Protein AF-A0A934ECU2-F1 (afdb_monomer_lite)

Foldseek 3Di:
DDWPDWDWADDPVFPWIKIKTKDAAPQPWQVSVCVVDPQQVCWDWDWDAAQNATWIWTQGNVNQKIWIWTDDPRIIIIIIIRPPVPVVRVVVSVVCRHPHHDDDDPPPPPDDDDDDDDDDPDDPDDDDD

Radius of gyration: 20.03 Å; chains: 1; bounding box: 63×43×36 Å

Structure (mmCIF, N/CA/C/O backbone):
data_AF-A0A934ECU2-F1
#
_entry.id   AF-A0A934ECU2-F1
#
loop_
_atom_site.group_PDB
_atom_site.id
_atom_site.type_symbol
_atom_site.label_atom_id
_atom_site.label_alt_id
_atom_site.label_comp_id
_atom_site.label_asym_id
_atom_site.label_entity_id
_atom_site.label_seq_id
_atom_site.pdbx_PDB_ins_code
_atom_site.Cartn_x
_atom_site.Cartn_y
_atom_site.Cartn_z
_atom_site.occupancy
_atom_site.B_iso_or_equiv
_atom_site.auth_seq_id
_atom_site.auth_comp_id
_atom_site.auth_asym_id
_atom_site.auth_atom_id
_atom_site.pdbx_PDB_model_num
ATOM 1 N N . GLN A 1 1 ? -5.647 -15.344 10.811 1.00 49.88 1 GLN A N 1
ATOM 2 C CA . GLN A 1 1 ? -5.753 -14.143 9.963 1.00 49.88 1 GLN A CA 1
ATOM 3 C C . GLN A 1 1 ? -6.197 -14.681 8.630 1.00 49.88 1 GLN A C 1
ATOM 5 O O . GLN A 1 1 ? -5.400 -15.345 7.975 1.00 49.88 1 GLN A O 1
ATOM 10 N N . ASP A 1 2 ? -7.478 -14.525 8.334 1.00 52.06 2 ASP A N 1
ATOM 11 C CA . ASP A 1 2 ? -8.077 -15.078 7.132 1.00 52.06 2 ASP A CA 1
ATOM 12 C C . ASP A 1 2 ? -8.039 -13.991 6.055 1.00 52.06 2 ASP A C 1
ATOM 14 O O . ASP A 1 2 ? -8.482 -12.861 6.257 1.00 52.06 2 ASP A O 1
ATOM 18 N N . ASN A 1 3 ? -7.378 -14.294 4.939 1.00 57.12 3 ASN A N 1
ATOM 19 C CA . ASN A 1 3 ? -7.333 -13.399 3.788 1.00 57.12 3 ASN A CA 1
ATOM 20 C C . ASN A 1 3 ? -8.603 -13.652 2.974 1.00 57.12 3 ASN A C 1
ATOM 22 O O . ASN A 1 3 ? -8.749 -14.733 2.405 1.00 57.12 3 ASN A O 1
ATOM 26 N N . TYR A 1 4 ? -9.513 -12.679 2.921 1.00 68.69 4 TYR A N 1
ATOM 27 C CA . TYR A 1 4 ? -10.804 -12.844 2.241 1.00 68.69 4 TYR A CA 1
ATOM 28 C C . TYR A 1 4 ? -10.689 -12.731 0.721 1.00 68.69 4 TYR A C 1
ATOM 30 O O . TYR A 1 4 ? -11.477 -13.335 -0.000 1.00 68.69 4 TYR A O 1
ATOM 38 N N . ALA A 1 5 ? -9.711 -11.971 0.220 1.00 79.38 5 ALA A N 1
ATOM 39 C CA . ALA A 1 5 ? -9.505 -11.804 -1.213 1.00 79.38 5 ALA A CA 1
ATOM 40 C C . ALA A 1 5 ? -8.029 -11.590 -1.564 1.00 79.38 5 ALA A C 1
ATOM 42 O O . ALA A 1 5 ? -7.331 -10.815 -0.906 1.00 79.38 5 ALA A O 1
ATOM 43 N N . HIS A 1 6 ? -7.599 -12.262 -2.636 1.00 89.75 6 HIS A N 1
ATOM 44 C CA . HIS A 1 6 ? -6.311 -12.101 -3.304 1.00 89.75 6 HIS A CA 1
ATOM 45 C C . HIS A 1 6 ? -6.563 -11.988 -4.806 1.00 89.75 6 HIS A C 1
ATOM 47 O O . HIS A 1 6 ? -7.009 -12.952 -5.429 1.00 89.75 6 HIS A O 1
ATOM 53 N N . VAL A 1 7 ? -6.264 -10.831 -5.391 1.00 92.38 7 VAL A N 1
ATOM 54 C CA . VAL A 1 7 ? -6.266 -10.664 -6.848 1.00 92.38 7 VAL A CA 1
ATOM 55 C C . VAL A 1 7 ? -4.884 -10.214 -7.286 1.00 92.38 7 VAL A C 1
ATOM 57 O O . VAL A 1 7 ? -4.437 -9.138 -6.899 1.00 92.38 7 VAL A O 1
ATOM 60 N N . GLU A 1 8 ? -4.216 -11.026 -8.098 1.00 95.31 8 GLU A N 1
ATOM 61 C CA . GLU A 1 8 ? -2.905 -10.708 -8.659 1.00 95.31 8 GLU A CA 1
ATOM 62 C C . GLU A 1 8 ? -3.014 -10.435 -10.162 1.00 95.31 8 GLU A C 1
ATOM 64 O O . GLU A 1 8 ? -3.569 -11.229 -10.923 1.00 95.31 8 GLU A O 1
ATOM 69 N N . LEU A 1 9 ? -2.462 -9.302 -10.592 1.00 94.75 9 LEU A N 1
ATOM 70 C CA . LEU A 1 9 ? -2.341 -8.912 -11.987 1.00 94.75 9 LEU A CA 1
ATOM 71 C C . LEU A 1 9 ? -0.873 -8.992 -12.389 1.00 94.75 9 LEU A C 1
ATOM 73 O O . LEU A 1 9 ? -0.019 -8.315 -11.817 1.00 94.75 9 LEU A O 1
ATOM 77 N N . THR A 1 10 ? -0.599 -9.780 -13.422 1.00 96.00 10 THR A N 1
ATOM 78 C CA . THR A 1 10 ? 0.732 -9.945 -14.012 1.00 96.00 10 THR A CA 1
ATOM 79 C C . THR A 1 10 ? 0.695 -9.605 -15.498 1.00 96.00 10 THR A C 1
ATOM 81 O O . THR A 1 10 ? -0.370 -9.553 -16.118 1.00 96.00 10 THR A O 1
ATOM 84 N N . SER A 1 11 ? 1.863 -9.354 -16.085 1.00 95.38 11 SER A N 1
ATOM 85 C CA . SER A 1 11 ? 2.016 -9.148 -17.523 1.00 95.38 11 SER A CA 1
ATOM 86 C C . SER A 1 11 ? 3.207 -9.946 -18.039 1.00 95.38 11 SER A C 1
ATOM 88 O O . SER A 1 11 ? 4.224 -10.068 -17.360 1.00 95.38 11 SER A O 1
ATOM 90 N N . LYS A 1 12 ? 3.083 -10.489 -19.255 1.00 95.31 12 LYS A N 1
ATOM 91 C CA . LYS A 1 12 ? 4.197 -11.164 -19.937 1.00 95.31 12 LYS A CA 1
ATOM 92 C C . LYS A 1 12 ? 5.239 -10.167 -20.444 1.00 95.31 12 LYS A C 1
ATOM 94 O O . LYS A 1 12 ? 6.420 -10.495 -20.462 1.00 95.31 12 LYS A O 1
ATOM 99 N N . ASP A 1 13 ? 4.793 -8.971 -20.824 1.00 96.69 13 ASP A N 1
ATOM 100 C CA . ASP A 1 13 ? 5.631 -7.945 -21.453 1.00 96.69 13 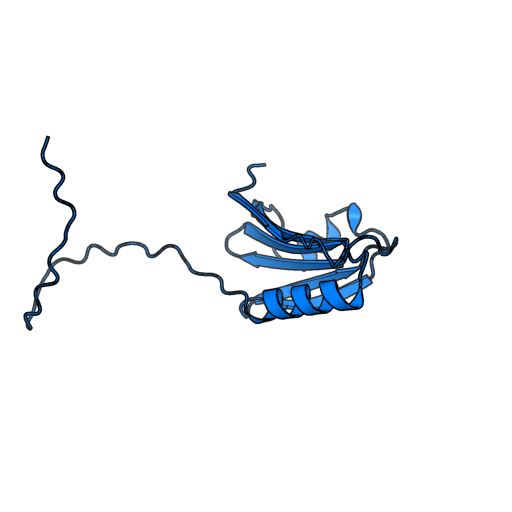ASP A CA 1
ATOM 101 C C . ASP A 1 13 ? 6.200 -6.944 -20.437 1.00 96.69 13 ASP A C 1
ATOM 103 O O . ASP A 1 13 ? 7.214 -6.301 -20.698 1.00 96.69 13 ASP A O 1
ATOM 107 N N . HIS A 1 14 ? 5.571 -6.838 -19.261 1.00 95.19 14 HIS A N 1
ATOM 108 C CA . HIS A 1 14 ? 5.977 -5.923 -18.194 1.00 95.19 14 HIS A CA 1
ATOM 109 C C . HIS A 1 14 ? 6.278 -6.709 -16.908 1.00 95.19 14 HIS A C 1
ATOM 111 O O . HIS A 1 14 ? 5.340 -7.112 -16.218 1.00 95.19 14 HIS A O 1
ATOM 117 N N . PRO A 1 15 ? 7.557 -6.948 -16.558 1.00 94.31 15 PRO A N 1
ATOM 118 C CA . PRO A 1 15 ? 7.912 -7.676 -15.343 1.00 94.31 15 PRO A CA 1
ATOM 119 C C . PRO A 1 15 ? 7.470 -6.910 -14.091 1.00 94.31 15 PRO A C 1
ATOM 121 O O . PRO A 1 15 ? 7.563 -5.681 -14.042 1.00 94.31 15 PRO A O 1
ATOM 124 N N . GLY A 1 16 ? 7.005 -7.641 -13.078 1.00 95.19 16 GLY A N 1
ATOM 125 C CA . GLY A 1 16 ? 6.384 -7.110 -11.860 1.00 95.19 16 GLY A CA 1
ATOM 126 C C . GLY A 1 16 ? 4.930 -7.569 -11.731 1.00 95.19 16 GLY A C 1
ATOM 127 O O . GLY A 1 16 ? 4.480 -8.435 -12.486 1.00 95.19 16 GLY A O 1
ATOM 128 N N . SER A 1 17 ? 4.204 -7.006 -10.767 1.00 96.75 17 SER A N 1
ATOM 129 C CA . SER A 1 17 ? 2.781 -7.302 -10.578 1.00 96.75 17 SER A CA 1
ATOM 130 C C . SER A 1 17 ? 2.065 -6.248 -9.737 1.00 96.75 17 SER A C 1
ATOM 132 O O . SER A 1 17 ? 2.692 -5.431 -9.051 1.00 96.75 17 SER A O 1
ATOM 134 N N . ILE A 1 18 ? 0.733 -6.282 -9.799 1.00 97.38 18 ILE A N 1
ATOM 135 C CA . ILE A 1 18 ? -0.150 -5.635 -8.826 1.00 97.38 18 ILE A CA 1
ATOM 136 C C . ILE A 1 18 ? -0.854 -6.717 -8.028 1.00 97.38 18 ILE A C 1
ATOM 138 O O . ILE A 1 18 ? -1.350 -7.677 -8.608 1.00 97.38 18 ILE A O 1
ATOM 142 N N . ILE A 1 19 ? -0.950 -6.534 -6.718 1.00 96.12 19 ILE A N 1
ATOM 143 C CA . ILE A 1 19 ? -1.695 -7.423 -5.839 1.00 96.12 19 ILE A CA 1
ATOM 144 C C . ILE A 1 19 ? -2.718 -6.609 -5.059 1.00 96.12 19 ILE A C 1
ATOM 146 O O . ILE A 1 19 ? -2.374 -5.610 -4.430 1.00 96.12 19 ILE A O 1
ATOM 150 N N . VAL A 1 20 ? -3.973 -7.041 -5.091 1.00 95.38 20 VAL A N 1
ATOM 151 C CA . VAL A 1 20 ? -5.056 -6.469 -4.296 1.00 95.38 20 VAL A CA 1
ATOM 152 C C . VAL A 1 20 ? -5.408 -7.435 -3.175 1.00 95.38 20 VAL A C 1
ATOM 154 O O . VAL A 1 20 ? -5.698 -8.607 -3.433 1.00 95.38 20 VAL A O 1
ATOM 157 N N . TRP A 1 21 ? -5.403 -6.929 -1.943 1.00 94.88 21 TRP A N 1
ATOM 158 C CA . TRP A 1 21 ? -5.762 -7.686 -0.748 1.00 94.88 21 TRP A CA 1
ATOM 159 C C . TRP A 1 21 ? -6.948 -7.065 -0.027 1.00 94.88 21 TRP A C 1
ATOM 161 O O . TRP A 1 21 ? -7.065 -5.843 0.053 1.00 94.88 21 TRP A O 1
ATOM 171 N N . ALA A 1 22 ? -7.763 -7.928 0.574 1.00 93.44 22 ALA A N 1
ATOM 172 C CA . ALA A 1 22 ? -8.684 -7.578 1.647 1.00 93.44 22 ALA A CA 1
ATOM 173 C C . ALA A 1 22 ? -8.449 -8.536 2.820 1.00 93.44 22 ALA A C 1
ATOM 175 O O . ALA A 1 22 ? -8.525 -9.759 2.653 1.00 93.44 22 ALA A O 1
ATOM 176 N N . LYS A 1 23 ? -8.126 -7.991 3.994 1.00 92.19 23 LYS A N 1
ATOM 177 C CA . LYS A 1 23 ? -7.824 -8.779 5.198 1.00 92.19 23 LYS A CA 1
ATOM 178 C C . LYS A 1 23 ? -8.319 -8.091 6.461 1.00 92.19 23 LYS A C 1
ATOM 180 O O . LYS A 1 23 ? -8.340 -6.863 6.513 1.00 92.19 23 LYS A O 1
ATOM 185 N N . ASP A 1 24 ? -8.623 -8.875 7.490 1.00 93.75 24 ASP A N 1
ATOM 186 C CA . ASP A 1 24 ? -8.923 -8.328 8.815 1.00 93.75 24 ASP A CA 1
ATOM 187 C C . ASP A 1 24 ? -7.777 -7.457 9.332 1.00 93.75 24 ASP A C 1
ATOM 189 O O . ASP A 1 24 ? -6.588 -7.763 9.155 1.00 93.75 24 ASP A O 1
ATOM 193 N N . THR A 1 25 ? -8.133 -6.392 10.040 1.00 93.56 25 THR A N 1
ATOM 194 C CA . THR A 1 25 ? -7.180 -5.545 10.745 1.00 93.56 25 THR A CA 1
ATOM 195 C C . THR A 1 25 ? -7.673 -5.209 12.143 1.00 93.56 25 THR A C 1
ATOM 197 O O . THR A 1 25 ? -8.857 -5.032 12.391 1.00 93.56 25 THR A O 1
ATOM 200 N N . THR A 1 26 ? -6.736 -5.090 13.078 1.00 94.19 26 THR A N 1
ATOM 201 C CA . THR A 1 26 ? -7.006 -4.557 14.421 1.00 94.19 26 THR A CA 1
ATOM 202 C C . THR A 1 26 ? -6.697 -3.063 14.519 1.00 94.19 26 THR A C 1
ATOM 204 O O . THR A 1 26 ? -6.848 -2.458 15.581 1.00 94.19 26 THR A O 1
ATOM 207 N N . ALA A 1 27 ? -6.206 -2.459 13.434 1.00 95.38 27 ALA A N 1
ATOM 208 C CA . ALA A 1 27 ? -5.928 -1.036 13.385 1.00 95.38 27 ALA A CA 1
ATOM 209 C C . ALA A 1 27 ? -7.233 -0.246 13.269 1.00 95.38 27 ALA A C 1
ATOM 211 O O . ALA A 1 27 ? -8.009 -0.456 12.345 1.00 95.38 27 ALA A O 1
ATOM 212 N N . THR A 1 28 ? -7.421 0.722 14.163 1.00 94.50 28 THR A N 1
ATOM 213 C CA . THR A 1 28 ? -8.619 1.574 14.194 1.00 94.50 28 THR A CA 1
ATOM 214 C C . THR A 1 28 ? -8.733 2.499 12.984 1.00 94.50 28 THR A C 1
ATOM 216 O O . THR A 1 28 ? -9.824 2.921 12.622 1.00 94.50 28 THR A O 1
ATOM 219 N N . ASP A 1 29 ? -7.599 2.868 12.389 1.00 96.56 29 ASP A N 1
ATOM 220 C CA . ASP A 1 29 ? -7.522 3.714 11.205 1.00 96.56 29 ASP A CA 1
ATOM 221 C C . ASP A 1 29 ? -6.191 3.507 10.462 1.00 96.56 29 ASP A C 1
ATOM 223 O O . ASP A 1 29 ? -5.281 2.803 10.916 1.00 96.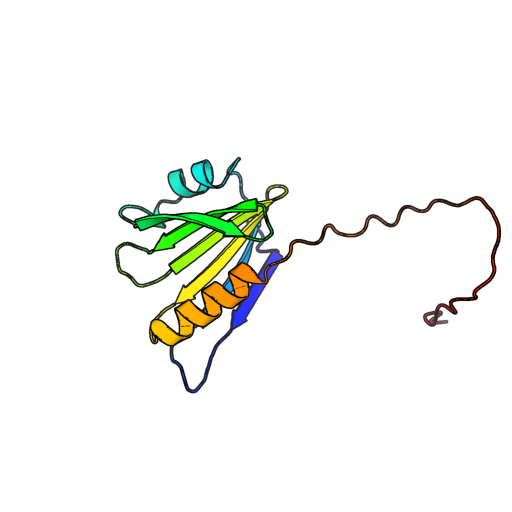56 29 ASP A O 1
ATOM 227 N N . VAL A 1 30 ? -6.056 4.154 9.303 1.00 97.44 30 VAL A N 1
ATOM 228 C CA . VAL A 1 30 ? -4.862 4.037 8.455 1.00 97.44 30 VAL A CA 1
ATOM 229 C C . VAL A 1 30 ? -3.586 4.603 9.094 1.00 97.44 30 VAL A C 1
ATOM 231 O O . VAL A 1 30 ? -2.490 4.196 8.722 1.00 97.44 30 VAL A O 1
ATOM 234 N N . ASN A 1 31 ? -3.678 5.531 10.053 1.00 97.12 31 ASN A N 1
ATOM 235 C CA . ASN A 1 31 ? -2.508 6.017 10.789 1.00 97.12 31 ASN A CA 1
ATOM 236 C C . ASN A 1 31 ? -2.062 5.001 11.843 1.00 97.12 31 ASN A C 1
ATOM 238 O O . ASN A 1 31 ? -0.859 4.814 12.024 1.00 97.12 31 ASN A O 1
ATOM 242 N N . ALA A 1 32 ? -3.008 4.359 12.533 1.00 96.50 32 ALA A N 1
ATOM 243 C CA . ALA A 1 32 ? -2.726 3.270 13.459 1.00 96.50 32 ALA A CA 1
ATOM 244 C C . ALA A 1 32 ? -2.073 2.099 12.718 1.00 96.50 32 ALA A C 1
ATOM 246 O O . ALA A 1 32 ? -1.020 1.633 13.145 1.00 96.50 32 ALA A O 1
ATOM 247 N N . TRP A 1 33 ? -2.623 1.710 11.563 1.00 96.06 33 TRP A N 1
ATOM 248 C CA . TRP A 1 33 ? -2.062 0.660 10.709 1.00 96.06 33 TRP A CA 1
ATOM 249 C C . TRP A 1 33 ? -0.611 0.946 10.315 1.00 96.06 33 TRP A C 1
ATOM 251 O O . TRP A 1 33 ? 0.264 0.106 10.516 1.00 96.06 33 TRP A O 1
ATOM 261 N N . VAL A 1 34 ? -0.329 2.153 9.814 1.00 96.50 34 VAL A N 1
ATOM 262 C CA . VAL A 1 34 ? 1.034 2.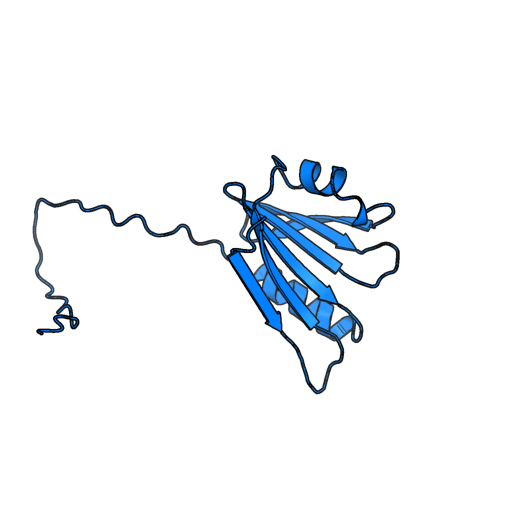498 9.392 1.00 96.50 34 VAL A CA 1
ATOM 263 C C . VAL A 1 34 ? 2.028 2.483 10.559 1.00 96.50 34 VAL A C 1
ATOM 265 O O . VAL A 1 34 ? 3.195 2.160 10.363 1.00 96.50 34 VAL A O 1
ATOM 268 N N . LYS A 1 35 ? 1.591 2.824 11.777 1.00 93.94 35 LYS A N 1
ATOM 269 C CA . LYS A 1 35 ? 2.458 2.842 12.966 1.00 93.94 35 LYS A CA 1
ATOM 270 C C . LYS A 1 35 ? 2.751 1.453 13.530 1.00 93.94 35 LYS A C 1
ATOM 272 O O . LYS A 1 35 ? 3.779 1.285 14.181 1.00 93.94 35 LYS A O 1
ATOM 277 N N . THR A 1 36 ? 1.844 0.494 13.358 1.00 90.12 36 THR A N 1
ATOM 278 C CA . THR A 1 36 ? 1.984 -0.851 13.933 1.00 90.12 36 THR A CA 1
ATOM 279 C C . THR A 1 36 ? 2.719 -1.819 13.011 1.00 90.12 36 THR A C 1
ATOM 281 O O . THR A 1 36 ? 3.297 -2.793 13.496 1.00 90.12 36 THR A O 1
ATOM 284 N N . GLU A 1 37 ? 2.744 -1.548 11.706 1.00 91.75 37 GLU A N 1
ATOM 285 C CA . GLU A 1 37 ? 3.399 -2.404 10.722 1.00 91.75 37 GLU A CA 1
ATOM 286 C C . GLU A 1 37 ? 4.917 -2.167 10.671 1.00 91.75 37 GLU A C 1
ATOM 288 O O . GLU A 1 37 ? 5.408 -1.109 10.271 1.00 91.75 37 GLU A O 1
ATOM 293 N N . LYS A 1 38 ? 5.688 -3.191 11.049 1.00 91.19 38 LYS A N 1
ATOM 294 C CA . LYS A 1 38 ? 7.157 -3.118 11.110 1.00 91.19 38 LYS A CA 1
ATOM 295 C C . LYS A 1 38 ? 7.786 -2.996 9.727 1.00 91.19 38 LYS A C 1
ATOM 297 O O . LYS A 1 38 ? 8.859 -2.409 9.609 1.00 91.19 38 LYS A O 1
ATOM 302 N N . LEU A 1 39 ? 7.121 -3.522 8.695 1.00 91.75 39 LEU A N 1
ATOM 303 C CA . LEU A 1 39 ? 7.588 -3.438 7.310 1.00 91.75 39 LEU A CA 1
ATOM 304 C C . LEU A 1 39 ? 7.755 -1.985 6.834 1.00 91.75 39 LEU A C 1
ATOM 306 O O . LEU A 1 39 ? 8.541 -1.722 5.929 1.00 91.75 39 LEU A O 1
ATOM 310 N N . PHE A 1 40 ? 7.048 -1.030 7.443 1.00 94.38 40 PHE A N 1
ATOM 311 C CA . PHE A 1 40 ? 7.086 0.377 7.036 1.00 94.38 40 PHE A CA 1
ATOM 312 C C . PHE A 1 40 ? 8.185 1.189 7.729 1.00 94.38 40 PHE A C 1
ATOM 314 O O . PHE A 1 40 ? 8.259 2.406 7.555 1.00 94.38 40 PHE A O 1
ATOM 321 N N . ALA A 1 41 ? 9.062 0.549 8.507 1.00 93.50 41 ALA A N 1
ATOM 322 C CA . ALA A 1 41 ? 10.202 1.224 9.112 1.00 93.50 41 ALA A CA 1
ATOM 323 C C . ALA A 1 41 ? 11.094 1.865 8.030 1.0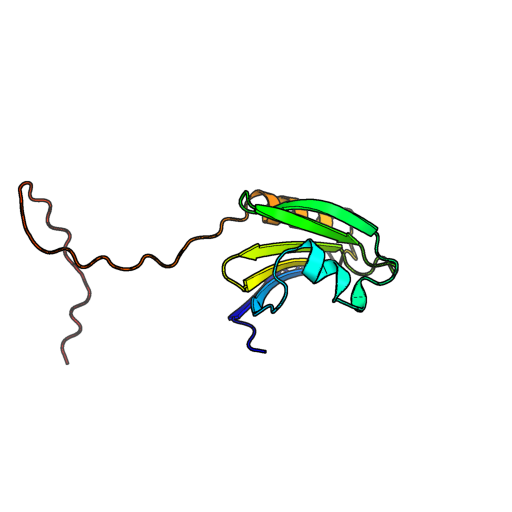0 93.50 41 ALA A C 1
ATOM 325 O O . ALA A 1 41 ? 11.615 1.187 7.148 1.00 93.50 41 ALA A O 1
ATOM 326 N N . GLY A 1 42 ? 11.256 3.191 8.091 1.00 93.94 42 GLY A N 1
ATOM 327 C CA . GLY A 1 42 ? 12.026 3.956 7.102 1.00 93.94 42 GLY A CA 1
ATOM 328 C C . GLY A 1 42 ? 11.327 4.155 5.750 1.00 93.94 42 GLY A C 1
ATOM 329 O O . GLY A 1 42 ? 11.925 4.733 4.846 1.00 93.94 42 GLY A O 1
ATOM 330 N N . ALA A 1 43 ? 10.081 3.702 5.599 1.00 96.81 43 ALA A N 1
ATOM 331 C CA . ALA A 1 43 ? 9.302 3.906 4.386 1.00 96.81 43 ALA A CA 1
ATOM 332 C C . ALA A 1 43 ? 8.897 5.379 4.215 1.00 96.81 43 ALA A C 1
ATOM 334 O O . ALA A 1 43 ? 8.687 6.112 5.185 1.00 96.81 43 ALA A O 1
ATOM 335 N N . THR A 1 44 ? 8.714 5.799 2.963 1.00 97.44 44 THR A N 1
ATOM 336 C CA . THR A 1 44 ? 8.078 7.087 2.665 1.00 97.44 44 THR A CA 1
ATOM 337 C C . THR A 1 44 ? 6.569 6.913 2.730 1.00 97.44 44 THR A C 1
ATOM 339 O O . THR A 1 44 ? 6.014 6.076 2.021 1.00 97.44 44 THR A O 1
ATOM 342 N N . VAL A 1 45 ? 5.900 7.712 3.562 1.00 97.69 45 VAL A N 1
ATOM 343 C CA . VAL A 1 45 ? 4.447 7.645 3.754 1.00 97.69 45 VAL A CA 1
ATOM 344 C C . VAL A 1 45 ? 3.811 8.978 3.380 1.00 97.69 45 VAL A C 1
ATOM 346 O O . VAL A 1 45 ? 4.167 10.019 3.928 1.00 97.69 45 VAL A O 1
ATOM 349 N N . ALA A 1 46 ? 2.820 8.934 2.494 1.00 97.56 46 ALA A N 1
ATOM 350 C CA . ALA A 1 46 ? 2.021 10.082 2.086 1.00 97.56 46 ALA A CA 1
ATOM 351 C C . ALA A 1 46 ? 0.527 9.839 2.339 1.00 97.56 46 ALA A C 1
ATOM 353 O O . ALA A 1 46 ? 0.048 8.701 2.373 1.00 97.56 46 ALA A O 1
ATOM 354 N N . ALA A 1 47 ? -0.223 10.926 2.524 1.00 97.75 47 ALA A N 1
ATOM 355 C CA . ALA A 1 47 ? -1.680 10.866 2.535 1.00 97.75 47 ALA A CA 1
ATOM 356 C C . ALA A 1 47 ? -2.206 10.527 1.132 1.00 97.75 47 ALA A C 1
ATOM 358 O O . ALA A 1 47 ? -1.662 10.990 0.131 1.00 97.75 47 ALA A O 1
ATOM 359 N N . ALA A 1 48 ? -3.267 9.731 1.077 1.00 97.19 48 ALA A N 1
ATOM 360 C CA . ALA A 1 48 ? -3.963 9.365 -0.147 1.00 97.19 48 ALA A CA 1
ATOM 361 C C . ALA A 1 48 ? -5.474 9.273 0.117 1.00 97.19 48 ALA A C 1
ATOM 363 O O . ALA A 1 48 ? -5.941 9.436 1.246 1.00 97.19 48 ALA A O 1
ATOM 364 N N . THR A 1 49 ? -6.247 9.009 -0.931 1.00 96.38 49 THR A N 1
ATOM 365 C CA . THR A 1 49 ? -7.677 8.683 -0.849 1.00 96.38 49 THR A CA 1
ATOM 366 C C . THR A 1 49 ? -7.941 7.460 -1.718 1.00 96.38 49 THR A C 1
ATOM 368 O O . THR A 1 49 ? -7.377 7.362 -2.805 1.00 96.38 49 THR A O 1
ATOM 371 N N . MET A 1 50 ? -8.776 6.536 -1.244 1.00 96.12 50 MET A N 1
ATOM 372 C CA . MET A 1 50 ? -9.204 5.353 -1.998 1.00 96.12 50 MET A CA 1
ATOM 373 C C . MET A 1 50 ? -10.677 5.090 -1.689 1.00 96.12 50 MET A C 1
ATOM 375 O O . MET A 1 50 ? -11.059 5.092 -0.521 1.00 96.12 50 MET A O 1
ATOM 379 N N . SER A 1 51 ? -11.521 4.941 -2.716 1.00 94.31 51 SER A N 1
ATOM 380 C CA . SER A 1 51 ? -12.983 4.824 -2.558 1.00 94.31 51 SER A CA 1
ATOM 381 C C . SER A 1 51 ? -13.610 5.932 -1.683 1.00 94.31 51 SER A C 1
ATOM 383 O O . SER A 1 51 ? -14.507 5.679 -0.879 1.00 94.31 51 SER A O 1
ATOM 385 N N . GLY A 1 52 ? -13.097 7.165 -1.776 1.00 93.81 52 GLY A N 1
ATOM 386 C CA . GLY A 1 52 ? -13.562 8.304 -0.968 1.00 93.81 52 GLY A CA 1
ATOM 387 C C . GLY A 1 52 ? -13.176 8.260 0.518 1.00 93.81 52 GLY A C 1
ATOM 388 O O . GLY A 1 52 ? -13.550 9.162 1.265 1.00 93.81 52 GLY A O 1
ATOM 389 N N . LYS A 1 53 ? -12.415 7.252 0.961 1.00 96.12 53 LYS A N 1
ATOM 390 C CA . LYS A 1 53 ? -11.958 7.102 2.348 1.00 96.12 53 LYS A CA 1
ATOM 391 C C . LYS A 1 53 ? -10.496 7.532 2.512 1.00 96.12 53 LYS A C 1
ATOM 393 O O . LYS A 1 53 ? -9.717 7.443 1.555 1.00 96.12 53 LYS A O 1
ATOM 398 N N . PRO A 1 54 ? -10.089 7.973 3.720 1.00 97.88 54 PRO A N 1
ATOM 399 C CA . PRO A 1 54 ? -8.690 8.241 4.022 1.00 97.88 54 PRO A CA 1
ATOM 400 C C . PRO A 1 54 ? -7.819 7.018 3.736 1.00 97.88 54 PRO A C 1
ATOM 402 O O . PRO A 1 54 ? -8.111 5.909 4.179 1.00 97.88 54 PRO A O 1
ATOM 405 N N . ALA A 1 55 ? -6.728 7.229 3.012 1.00 98.38 55 ALA A N 1
ATOM 406 C CA . ALA A 1 55 ? -5.780 6.184 2.666 1.00 98.38 55 ALA A CA 1
ATOM 407 C C . ALA A 1 55 ? -4.341 6.642 2.923 1.00 98.38 55 ALA A C 1
ATOM 409 O O . ALA A 1 55 ? -4.057 7.822 3.172 1.00 98.38 55 ALA A O 1
ATOM 410 N N . LYS A 1 56 ? -3.414 5.690 2.857 1.00 98.31 56 LYS A N 1
ATOM 411 C CA . LYS A 1 56 ? -1.973 5.947 2.898 1.00 98.31 56 LYS A CA 1
ATOM 412 C C . LYS A 1 56 ? -1.318 5.344 1.673 1.00 98.31 56 LYS A C 1
ATOM 414 O O . LYS A 1 56 ? -1.607 4.201 1.335 1.00 98.31 56 LYS A O 1
ATOM 419 N N . LYS A 1 57 ? -0.431 6.117 1.042 1.00 97.75 57 LYS A N 1
ATOM 420 C CA . LYS A 1 57 ? 0.526 5.621 0.051 1.00 97.75 57 LYS A CA 1
ATOM 421 C C . LYS A 1 57 ? 1.860 5.419 0.760 1.00 97.75 57 LYS A C 1
ATOM 423 O O . LYS A 1 57 ? 2.382 6.362 1.352 1.00 97.75 57 LYS A O 1
ATOM 428 N N . ILE A 1 58 ? 2.376 4.200 0.730 1.00 97.69 58 ILE A N 1
ATOM 429 C CA . ILE A 1 58 ? 3.620 3.784 1.370 1.00 97.69 58 ILE A CA 1
ATOM 430 C C . ILE A 1 58 ? 4.575 3.293 0.286 1.00 97.69 58 ILE A C 1
ATOM 432 O O . ILE A 1 58 ? 4.219 2.419 -0.496 1.00 97.69 58 ILE A O 1
ATOM 436 N N . ILE A 1 59 ? 5.788 3.831 0.248 1.00 96.12 59 ILE A N 1
ATOM 437 C CA . ILE A 1 59 ? 6.882 3.332 -0.591 1.00 96.12 59 ILE A CA 1
ATOM 438 C C . ILE A 1 59 ? 7.916 2.738 0.358 1.00 96.12 59 ILE A C 1
ATOM 440 O O . ILE A 1 59 ? 8.455 3.467 1.198 1.00 96.12 59 ILE A O 1
ATOM 444 N N . LEU A 1 60 ? 8.156 1.426 0.264 1.00 95.69 60 LEU A N 1
ATOM 445 C CA . LEU A 1 60 ? 9.114 0.750 1.140 1.00 95.69 60 LEU A CA 1
ATOM 446 C C . LEU A 1 60 ? 10.520 1.332 0.963 1.00 95.69 60 LEU A C 1
ATOM 448 O O . LEU A 1 60 ? 10.883 1.790 -0.119 1.00 95.69 60 LEU A O 1
ATOM 452 N N . ALA A 1 61 ? 11.308 1.317 2.039 1.00 94.75 61 ALA A N 1
ATOM 453 C CA . ALA A 1 61 ? 12.630 1.946 2.074 1.00 94.75 61 ALA A CA 1
ATOM 454 C C . ALA A 1 61 ? 13.604 1.371 1.030 1.00 94.75 61 ALA A C 1
ATOM 456 O O . ALA A 1 61 ? 14.462 2.085 0.520 1.00 94.75 61 ALA A O 1
ATOM 457 N N . ASP A 1 62 ? 13.456 0.087 0.703 1.00 92.50 62 ASP A N 1
ATOM 458 C CA . ASP A 1 62 ? 14.245 -0.612 -0.313 1.00 92.50 62 ASP A CA 1
ATOM 459 C C . ASP A 1 62 ? 13.730 -0.392 -1.749 1.00 92.50 62 ASP A C 1
ATOM 461 O O . ASP A 1 62 ? 14.324 -0.894 -2.701 1.00 92.50 62 ASP A O 1
ATOM 465 N N . GLY A 1 63 ? 12.625 0.344 -1.919 1.00 90.19 63 GLY A N 1
ATOM 466 C CA . GLY A 1 63 ? 11.981 0.596 -3.208 1.00 90.19 63 GLY A CA 1
ATOM 467 C C . GLY A 1 63 ? 11.320 -0.633 -3.839 1.00 90.19 63 GLY A C 1
ATOM 468 O O . GLY A 1 63 ? 10.845 -0.548 -4.970 1.00 90.19 63 GLY A O 1
ATOM 469 N N . SER A 1 64 ? 11.262 -1.767 -3.135 1.00 91.81 64 SER A N 1
ATOM 470 C CA . SER A 1 64 ? 10.770 -3.038 -3.683 1.00 91.81 64 SER A CA 1
ATOM 471 C C . SER A 1 64 ? 9.260 -3.062 -3.904 1.00 91.81 64 SER A C 1
ATOM 473 O O . SER A 1 64 ? 8.762 -3.877 -4.683 1.00 91.81 64 SER A O 1
ATOM 475 N N . LYS A 1 65 ? 8.517 -2.193 -3.209 1.00 94.19 65 LYS A N 1
ATOM 476 C CA . LYS A 1 65 ? 7.057 -2.189 -3.227 1.00 94.19 65 LYS A CA 1
ATOM 477 C C . LYS A 1 65 ? 6.485 -0.802 -2.944 1.00 94.19 65 LYS A C 1
ATOM 479 O O . LYS A 1 65 ? 6.952 -0.095 -2.048 1.00 94.19 65 LYS A O 1
ATOM 484 N N . THR A 1 66 ? 5.421 -0.461 -3.666 1.00 96.19 66 THR A N 1
ATOM 485 C CA . THR A 1 66 ? 4.540 0.670 -3.343 1.00 96.19 66 THR A CA 1
ATOM 486 C C . THR A 1 66 ? 3.172 0.139 -2.945 1.00 96.19 66 THR A C 1
ATOM 488 O O . THR A 1 66 ? 2.614 -0.701 -3.638 1.00 96.19 66 THR A O 1
ATOM 491 N N . ILE A 1 67 ? 2.600 0.628 -1.853 1.00 97.38 67 ILE A N 1
ATOM 492 C CA . ILE A 1 67 ? 1.333 0.154 -1.293 1.00 97.38 67 ILE A CA 1
ATOM 493 C C . ILE A 1 67 ? 0.398 1.347 -1.153 1.00 97.38 67 ILE A C 1
ATOM 495 O O . ILE A 1 67 ? 0.781 2.356 -0.566 1.00 97.38 67 ILE A O 1
ATOM 499 N N . VAL A 1 68 ? -0.835 1.233 -1.638 1.00 98.06 68 VAL A N 1
ATOM 500 C CA . VAL A 1 68 ? -1.923 2.137 -1.251 1.00 98.06 68 VAL A CA 1
ATOM 501 C C . VAL A 1 68 ? -2.932 1.345 -0.442 1.00 98.06 68 VAL A C 1
ATOM 503 O O . VAL A 1 68 ? -3.344 0.276 -0.879 1.00 98.06 68 VAL A O 1
ATOM 506 N N . GLY A 1 69 ? -3.316 1.836 0.735 1.00 97.62 69 GLY A N 1
ATOM 507 C CA . GLY A 1 69 ? -4.275 1.129 1.580 1.00 97.62 69 GLY A CA 1
ATOM 508 C C . GLY A 1 69 ? -5.253 2.030 2.315 1.00 97.62 69 GLY A C 1
ATOM 509 O O . GLY A 1 69 ? -4.911 3.150 2.706 1.00 97.62 69 GLY A O 1
ATOM 510 N N . THR A 1 70 ? -6.467 1.516 2.504 1.00 97.88 70 THR A N 1
ATOM 511 C CA . THR A 1 70 ? -7.546 2.122 3.295 1.00 97.88 70 THR A CA 1
ATOM 512 C C . THR A 1 70 ? -8.173 1.077 4.211 1.00 97.88 70 THR A C 1
ATOM 514 O O . THR A 1 70 ? -8.001 -0.121 3.993 1.00 97.88 70 THR A O 1
ATOM 517 N N . ILE A 1 71 ? -8.884 1.533 5.237 1.00 96.50 71 ILE A N 1
ATOM 518 C CA . ILE A 1 71 ? -9.604 0.662 6.165 1.00 96.50 71 ILE A CA 1
ATOM 519 C C . ILE A 1 71 ? -11.086 1.000 6.098 1.00 96.50 71 ILE A C 1
ATOM 521 O O . ILE A 1 71 ? -11.460 2.175 6.142 1.00 96.50 71 ILE A O 1
ATOM 525 N N . ASP A 1 72 ? -11.911 -0.037 6.008 1.00 93.88 72 ASP A N 1
ATOM 526 C CA . ASP A 1 72 ? -13.357 0.059 6.136 1.00 93.88 72 ASP A CA 1
ATOM 527 C C . ASP A 1 72 ? -13.911 -1.165 6.857 1.00 93.88 72 ASP A C 1
ATOM 529 O O . ASP A 1 72 ? -13.512 -2.281 6.543 1.00 93.88 72 ASP A O 1
ATOM 533 N N . GLN A 1 73 ? -14.818 -0.950 7.814 1.00 91.19 73 GLN A N 1
ATOM 534 C CA . GLN A 1 73 ? -15.476 -2.020 8.582 1.00 91.19 73 GLN A CA 1
ATOM 535 C C . GLN A 1 73 ? -14.499 -3.092 9.114 1.00 91.19 73 GLN A C 1
ATOM 537 O O . GLN A 1 73 ? -14.713 -4.282 8.918 1.00 91.19 73 GLN A O 1
ATOM 542 N N . ASP A 1 74 ? -13.403 -2.663 9.751 1.00 92.62 74 ASP A N 1
ATOM 543 C CA . ASP A 1 74 ? -12.343 -3.532 10.297 1.00 92.62 74 ASP A CA 1
ATOM 544 C C . ASP A 1 74 ? -11.585 -4.388 9.257 1.00 92.62 74 ASP A C 1
ATOM 546 O O . ASP A 1 74 ? -10.765 -5.239 9.610 1.00 92.62 74 ASP A O 1
ATOM 550 N N . ILE A 1 75 ? -11.767 -4.098 7.965 1.00 93.50 75 ILE A N 1
ATOM 551 C CA . ILE A 1 75 ? -11.025 -4.693 6.852 1.00 93.50 75 ILE A CA 1
ATOM 552 C C . ILE A 1 75 ? -10.020 -3.686 6.293 1.00 93.50 75 ILE A C 1
ATOM 554 O O . ILE A 1 75 ? -10.347 -2.545 5.961 1.00 93.50 75 ILE A O 1
ATOM 558 N N . LEU A 1 76 ? -8.771 -4.124 6.157 1.00 95.50 76 LEU A N 1
ATOM 559 C CA . LEU A 1 76 ? -7.717 -3.418 5.443 1.00 95.50 76 LEU A CA 1
ATOM 560 C C . LEU A 1 76 ? -7.710 -3.864 3.980 1.00 95.50 76 LEU A C 1
ATOM 562 O O . LEU A 1 76 ? -7.420 -5.023 3.671 1.00 95.50 76 LEU A O 1
ATOM 566 N N . PHE A 1 77 ? -7.960 -2.907 3.094 1.00 96.19 77 PHE A N 1
ATOM 567 C CA . PHE A 1 77 ? -7.834 -3.071 1.652 1.00 96.19 77 PHE A CA 1
ATOM 568 C C . PHE A 1 77 ? -6.504 -2.484 1.195 1.00 96.19 77 PHE A C 1
ATOM 570 O O . PHE A 1 77 ? -6.211 -1.326 1.509 1.00 96.19 77 PHE A O 1
ATOM 577 N N . THR A 1 78 ? -5.707 -3.247 0.446 1.00 96.88 78 THR A N 1
ATOM 578 C CA . THR A 1 78 ? -4.449 -2.757 -0.135 1.00 96.88 78 THR A CA 1
ATOM 579 C C . THR A 1 78 ? -4.365 -3.022 -1.630 1.00 96.88 78 THR A C 1
ATOM 581 O O . THR A 1 78 ? -4.841 -4.040 -2.121 1.00 96.88 78 THR A O 1
ATOM 584 N N . VAL A 1 79 ? -3.726 -2.097 -2.344 1.00 97.38 79 VAL A N 1
ATOM 585 C CA . VAL A 1 79 ? -3.262 -2.249 -3.724 1.00 97.38 79 VAL A CA 1
ATOM 586 C C . VAL A 1 79 ? -1.743 -2.122 -3.694 1.00 97.38 79 VAL A C 1
ATOM 588 O O . VAL A 1 79 ? -1.197 -1.041 -3.461 1.00 97.38 79 VAL A O 1
ATOM 591 N N . GLU A 1 80 ? -1.052 -3.234 -3.891 1.00 96.56 80 GLU A N 1
ATOM 592 C CA . GLU A 1 80 ? 0.400 -3.357 -3.813 1.00 96.56 80 GLU A CA 1
ATOM 593 C C . GLU A 1 80 ? 0.993 -3.459 -5.214 1.00 96.56 80 GLU A C 1
ATOM 595 O O . GLU A 1 80 ? 0.581 -4.306 -5.992 1.00 96.56 80 GLU A O 1
ATOM 600 N N . ALA A 1 81 ? 1.979 -2.628 -5.530 1.00 96.69 81 ALA A N 1
ATOM 601 C CA . ALA A 1 81 ? 2.748 -2.689 -6.764 1.00 96.69 81 ALA A CA 1
ATOM 602 C C . ALA A 1 81 ? 4.156 -3.195 -6.470 1.00 96.69 81 ALA A C 1
ATOM 604 O O . ALA A 1 81 ? 4.830 -2.644 -5.597 1.00 96.69 81 ALA A O 1
ATOM 605 N N . LEU A 1 82 ? 4.598 -4.199 -7.226 1.00 94.56 82 LEU A N 1
ATOM 606 C CA . LEU A 1 82 ? 5.979 -4.677 -7.304 1.00 94.56 82 LEU A CA 1
ATOM 607 C C . LEU A 1 82 ? 6.614 -4.050 -8.559 1.00 94.56 82 LEU A C 1
ATOM 609 O O . LEU A 1 82 ? 6.440 -4.573 -9.664 1.00 94.56 82 LEU A O 1
ATOM 613 N N . PRO A 1 83 ? 7.290 -2.892 -8.439 1.00 82.81 83 PRO A N 1
ATOM 614 C CA . PRO A 1 83 ? 7.516 -1.984 -9.554 1.00 82.81 83 PRO A CA 1
ATOM 615 C C . PRO A 1 83 ? 8.825 -2.302 -10.292 1.00 82.81 83 PRO A C 1
ATOM 617 O O . PRO A 1 83 ? 9.692 -1.439 -10.413 1.00 82.81 83 PRO A O 1
ATOM 620 N N . THR A 1 84 ? 8.996 -3.533 -10.790 1.00 89.88 84 THR A N 1
ATOM 621 C CA . THR A 1 84 ? 10.171 -3.874 -11.618 1.00 89.88 84 THR A CA 1
ATOM 622 C C . THR A 1 84 ? 10.192 -3.031 -12.899 1.00 89.88 84 THR A C 1
ATOM 624 O O . THR A 1 84 ? 11.203 -2.399 -13.196 1.00 89.88 84 THR A O 1
ATOM 627 N N . ASP A 1 85 ? 9.058 -2.928 -13.600 1.00 91.12 85 ASP A N 1
ATOM 628 C CA . ASP A 1 85 ? 8.768 -1.839 -14.544 1.00 91.12 85 ASP A CA 1
ATOM 629 C C . ASP A 1 85 ? 7.957 -0.738 -13.837 1.00 91.12 85 ASP A C 1
ATOM 631 O O . ASP A 1 85 ? 6.723 -0.712 -13.859 1.00 91.12 85 ASP A O 1
ATOM 635 N N . ALA A 1 86 ? 8.662 0.150 -13.132 1.00 88.19 86 ALA A N 1
ATOM 636 C CA . ALA A 1 86 ? 8.039 1.114 -12.231 1.00 88.19 86 ALA A CA 1
ATOM 637 C C . ALA A 1 86 ? 7.062 2.073 -12.924 1.00 88.19 86 ALA A C 1
ATOM 639 O O . ALA A 1 86 ? 6.028 2.402 -12.348 1.00 88.19 86 ALA A O 1
ATOM 640 N N . LEU A 1 87 ? 7.354 2.526 -14.147 1.00 91.56 87 LEU A N 1
ATOM 641 C CA . LEU A 1 87 ? 6.469 3.458 -14.856 1.00 91.56 87 LEU A CA 1
ATOM 642 C C . LEU A 1 87 ? 5.148 2.788 -15.232 1.00 91.56 87 LEU A C 1
ATOM 644 O O . LEU A 1 87 ? 4.086 3.384 -15.041 1.00 91.56 87 LEU A O 1
ATOM 648 N N . TYR A 1 88 ? 5.215 1.553 -15.731 1.00 94.94 88 TYR A N 1
ATOM 649 C CA . TYR A 1 88 ? 4.027 0.787 -16.070 1.00 94.94 88 TYR A CA 1
ATOM 650 C C . TYR A 1 88 ? 3.203 0.477 -14.816 1.00 94.94 88 TYR A C 1
ATOM 652 O O . TYR A 1 88 ? 2.040 0.872 -14.721 1.00 94.94 88 TYR A O 1
ATOM 660 N N . TRP A 1 89 ? 3.810 -0.157 -13.811 1.00 95.44 89 TRP A N 1
ATOM 661 C CA . TRP A 1 89 ? 3.069 -0.635 -12.645 1.00 95.44 89 TRP A CA 1
ATOM 662 C C . TRP A 1 89 ? 2.553 0.482 -11.741 1.00 95.44 89 TRP A C 1
ATOM 664 O O . TRP A 1 89 ? 1.445 0.356 -11.227 1.00 95.44 89 TRP A O 1
ATOM 674 N N . ASN A 1 90 ? 3.266 1.606 -11.612 1.00 92.56 90 ASN A N 1
ATOM 675 C CA . ASN A 1 90 ? 2.738 2.759 -10.877 1.00 92.56 90 ASN A CA 1
ATOM 676 C C . ASN A 1 90 ? 1.499 3.341 -11.568 1.00 92.56 90 ASN A C 1
ATOM 678 O O . ASN A 1 90 ? 0.532 3.687 -10.895 1.00 92.56 90 ASN A O 1
ATOM 682 N N . ARG A 1 91 ? 1.479 3.389 -12.908 1.00 94.69 91 ARG A N 1
ATOM 683 C CA . ARG A 1 91 ? 0.298 3.841 -13.656 1.00 94.69 91 ARG A CA 1
ATOM 684 C C . ARG A 1 91 ? -0.893 2.905 -13.457 1.00 94.69 91 ARG A C 1
ATOM 686 O O . ARG A 1 91 ? -2.013 3.384 -13.292 1.00 94.69 91 ARG A O 1
ATOM 693 N N . ILE A 1 92 ? -0.667 1.590 -13.477 1.00 96.00 92 ILE A N 1
ATOM 694 C CA . ILE A 1 92 ? -1.728 0.606 -13.222 1.00 96.00 92 ILE A CA 1
ATOM 695 C C . ILE A 1 92 ? -2.229 0.711 -11.775 1.00 96.00 92 ILE A C 1
ATOM 697 O O . ILE A 1 92 ? -3.438 0.737 -11.557 1.00 96.00 92 ILE A O 1
ATOM 701 N N . GLN A 1 93 ? -1.330 0.847 -10.794 1.00 96.44 93 GLN A N 1
ATOM 702 C CA . GLN A 1 93 ? -1.704 1.055 -9.393 1.00 96.44 93 GLN A CA 1
ATOM 703 C C . GLN A 1 93 ? -2.562 2.307 -9.214 1.00 96.44 93 GLN A C 1
ATOM 705 O O . GLN A 1 93 ? -3.598 2.246 -8.551 1.00 96.44 93 GLN A O 1
ATOM 710 N N . ASP A 1 94 ? -2.142 3.432 -9.795 1.00 94.56 94 ASP A N 1
ATOM 711 C CA . ASP A 1 94 ? -2.873 4.692 -9.694 1.00 94.56 94 ASP A CA 1
ATOM 712 C C . ASP A 1 94 ? -4.260 4.564 -10.348 1.00 94.56 94 ASP A C 1
ATOM 714 O O . ASP A 1 94 ? -5.243 5.019 -9.766 1.00 94.56 94 ASP A O 1
ATOM 718 N N . MET A 1 95 ? -4.368 3.879 -11.495 1.00 96.25 95 MET A N 1
ATOM 719 C CA . MET A 1 95 ? -5.651 3.598 -12.150 1.00 96.25 95 MET A CA 1
ATOM 720 C C . MET A 1 95 ? -6.581 2.781 -11.247 1.00 96.25 95 MET A C 1
ATOM 722 O O . MET A 1 95 ? -7.700 3.216 -10.991 1.00 96.25 95 MET A O 1
ATOM 726 N N . ILE A 1 96 ? -6.102 1.647 -10.723 1.00 95.69 96 ILE A N 1
ATOM 727 C CA . ILE A 1 96 ? -6.888 0.768 -9.845 1.00 95.69 96 ILE A CA 1
ATOM 728 C C . ILE A 1 96 ? -7.331 1.522 -8.593 1.00 95.69 96 ILE A C 1
ATOM 730 O O . ILE A 1 96 ? -8.496 1.456 -8.221 1.00 95.69 96 ILE A O 1
ATOM 734 N N . THR A 1 97 ? -6.420 2.268 -7.964 1.00 95.62 97 THR A N 1
ATOM 735 C CA . THR A 1 97 ? -6.699 3.039 -6.744 1.00 95.62 97 THR A CA 1
ATOM 736 C C . THR A 1 97 ? -7.774 4.102 -6.985 1.00 95.62 97 THR A C 1
ATOM 738 O O . THR A 1 97 ? -8.661 4.279 -6.151 1.00 95.62 97 THR A O 1
ATOM 741 N N . GLN A 1 98 ? -7.710 4.809 -8.118 1.00 94.62 98 GLN A N 1
ATOM 742 C CA . GLN A 1 98 ? -8.671 5.860 -8.472 1.00 94.62 98 GLN A CA 1
ATOM 743 C C . GLN A 1 98 ? -10.049 5.302 -8.831 1.00 94.62 98 GLN A C 1
ATOM 745 O O . GLN A 1 98 ? -11.054 5.944 -8.536 1.00 94.62 98 GLN A O 1
ATOM 750 N N . SER A 1 99 ? -10.104 4.121 -9.449 1.00 94.88 99 SER A N 1
ATOM 751 C CA . SER A 1 99 ? -11.359 3.449 -9.794 1.00 94.88 99 SER A CA 1
ATOM 752 C C . SER A 1 99 ? -11.899 2.547 -8.684 1.00 94.88 99 SER A C 1
ATOM 754 O O . SER A 1 99 ? -12.943 1.931 -8.869 1.00 94.88 99 SER A O 1
ATOM 756 N N . PHE A 1 100 ? -11.187 2.407 -7.562 1.00 94.06 100 PHE A N 1
ATOM 757 C CA . PHE A 1 100 ? -11.565 1.477 -6.505 1.00 94.06 100 PHE A CA 1
ATOM 758 C C . PHE A 1 100 ? -12.853 1.932 -5.816 1.00 94.06 100 PHE A C 1
ATOM 760 O O . PHE A 1 100 ? -12.937 3.062 -5.326 1.00 94.06 100 PHE A O 1
ATOM 767 N N . THR A 1 101 ? -13.826 1.030 -5.721 1.00 92.31 101 THR A N 1
ATOM 768 C CA . THR A 1 101 ? -15.109 1.269 -5.054 1.00 92.31 101 THR A CA 1
ATOM 769 C C . THR A 1 101 ? -15.397 0.164 -4.053 1.00 92.31 101 THR A C 1
ATOM 771 O O . THR A 1 101 ? -15.355 -1.015 -4.398 1.00 92.31 101 THR A O 1
ATOM 774 N N . LEU A 1 102 ? -15.733 0.550 -2.828 1.00 89.44 102 LEU A N 1
ATOM 775 C CA . LEU A 1 102 ? -16.235 -0.357 -1.804 1.00 89.44 102 LEU A CA 1
ATOM 776 C C . LEU A 1 102 ? -17.759 -0.430 -1.892 1.00 89.44 102 LEU A C 1
ATOM 778 O O . LEU A 1 102 ? -18.442 0.590 -1.805 1.00 89.44 102 LEU A O 1
ATOM 782 N N . THR A 1 103 ? -18.281 -1.640 -2.058 1.00 86.00 103 THR A N 1
ATOM 783 C CA . THR A 1 103 ? -19.717 -1.922 -2.027 1.00 86.00 103 THR A CA 1
ATOM 784 C C . THR A 1 103 ? -20.048 -2.649 -0.735 1.00 86.00 103 THR A C 1
ATOM 786 O O . THR A 1 103 ? -19.466 -3.698 -0.458 1.00 86.00 103 THR A O 1
ATOM 789 N N . SER A 1 104 ? -20.994 -2.130 0.045 1.00 74.56 104 SER A N 1
ATOM 790 C CA . SER A 1 104 ? -21.562 -2.900 1.152 1.00 74.56 104 SER A CA 1
ATOM 791 C C . SER A 1 104 ? -22.298 -4.116 0.584 1.00 74.56 104 SER A C 1
ATOM 793 O O . SER A 1 104 ? -22.978 -3.967 -0.436 1.00 74.56 104 SER A O 1
ATOM 795 N N . PRO A 1 105 ? -22.219 -5.300 1.217 1.00 66.12 105 PRO A N 1
ATOM 796 C CA . PRO A 1 105 ? -23.128 -6.381 0.876 1.00 66.12 105 PRO A CA 1
ATOM 797 C C . PRO A 1 105 ? -24.552 -5.856 1.068 1.00 66.12 105 PRO A C 1
ATOM 799 O O . PRO A 1 105 ? -24.893 -5.342 2.136 1.00 66.12 105 PRO A O 1
ATOM 802 N N . GLN A 1 106 ? -25.352 -5.900 0.005 1.00 52.56 106 GLN A N 1
ATOM 803 C CA . GLN A 1 106 ? -26.748 -5.501 0.055 1.00 52.56 106 GLN A CA 1
ATOM 804 C C . GLN A 1 106 ? -27.435 -6.422 1.059 1.00 52.56 106 GLN A C 1
ATOM 806 O O . GLN A 1 106 ? -27.609 -7.611 0.814 1.00 52.56 106 GLN A O 1
ATOM 811 N N . GLN A 1 107 ? -27.758 -5.889 2.234 1.00 46.41 107 GLN A N 1
ATOM 812 C CA . GLN A 1 107 ? -28.653 -6.568 3.150 1.00 46.41 107 GLN A CA 1
ATOM 813 C C . GLN A 1 107 ? -29.988 -6.615 2.409 1.00 46.41 107 GLN A C 1
ATOM 815 O O . GLN A 1 107 ? -30.567 -5.559 2.155 1.00 46.41 107 GLN A O 1
ATOM 820 N N . GLU A 1 108 ? -30.433 -7.796 1.976 1.00 47.06 108 GLU A N 1
ATOM 821 C CA . GLU A 1 108 ? -31.789 -7.951 1.465 1.00 47.06 108 GLU A CA 1
ATOM 822 C C . GLU A 1 108 ? -32.739 -7.524 2.580 1.00 47.06 108 GLU A C 1
ATOM 824 O O . GLU A 1 108 ? -33.013 -8.257 3.532 1.00 47.06 108 GLU A O 1
ATOM 829 N N . THR A 1 109 ? -33.206 -6.281 2.518 1.00 41.31 109 THR A N 1
ATOM 830 C CA . THR A 1 109 ? -34.318 -5.836 3.334 1.00 41.31 109 THR A CA 1
ATOM 831 C C . THR A 1 109 ? -35.543 -6.508 2.748 1.00 41.31 109 THR A C 1
ATOM 833 O O . THR A 1 109 ? -36.179 -5.989 1.832 1.00 41.31 109 THR A O 1
ATOM 836 N N . GLY A 1 110 ? -35.850 -7.695 3.266 1.00 53.44 110 GLY A N 1
ATOM 837 C CA . GLY A 1 110 ? -37.176 -8.275 3.185 1.00 53.44 110 GLY A CA 1
ATOM 838 C C . GLY A 1 110 ? -38.166 -7.313 3.833 1.00 53.44 110 GLY A C 1
ATOM 839 O O . GLY A 1 110 ? -38.417 -7.370 5.034 1.00 53.44 110 GLY A O 1
ATOM 840 N N . THR A 1 111 ? -38.710 -6.403 3.036 1.00 37.94 111 THR A N 1
ATOM 841 C CA . THR A 1 111 ? -3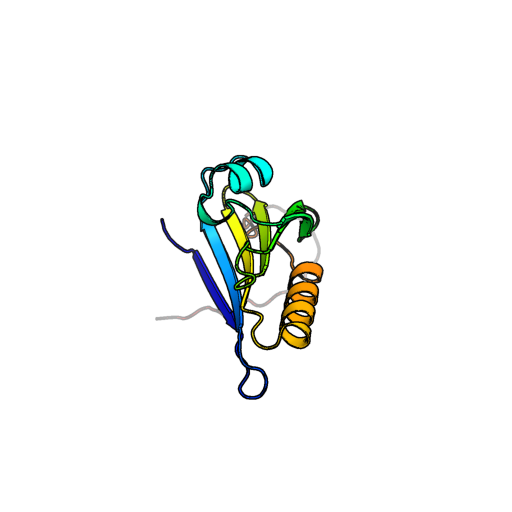9.863 -5.579 3.391 1.00 37.94 111 THR A CA 1
ATOM 842 C C . THR A 1 111 ? -41.005 -5.985 2.483 1.00 37.94 111 THR A C 1
ATOM 844 O O . THR A 1 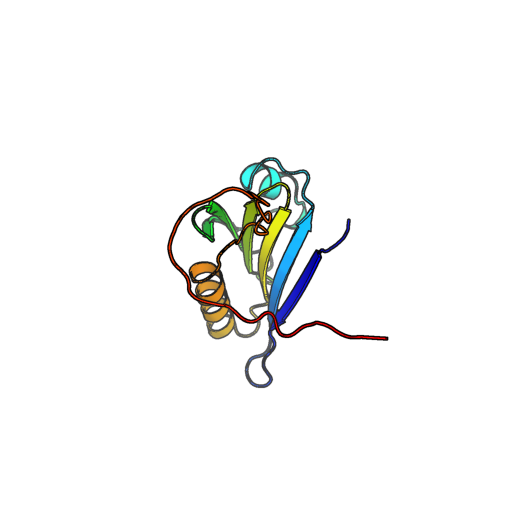111 ? -41.151 -5.492 1.369 1.00 37.94 111 THR A O 1
ATOM 847 N N . GLY A 1 112 ? -41.801 -6.930 2.980 1.00 40.69 112 GLY A N 1
ATOM 848 C CA . GLY A 1 112 ? -43.166 -7.106 2.521 1.00 40.69 112 GLY A CA 1
ATOM 849 C C . GLY A 1 112 ? -44.045 -5.915 2.923 1.00 40.69 112 GLY A C 1
ATOM 850 O O . GLY A 1 112 ? -43.790 -5.260 3.935 1.00 40.69 112 GLY A O 1
ATOM 851 N N . ALA A 1 113 ? -45.110 -5.751 2.133 1.00 38.12 113 ALA A N 1
ATOM 852 C CA . ALA A 1 113 ? -46.296 -4.896 2.283 1.00 38.12 113 ALA A CA 1
ATOM 853 C C . ALA A 1 113 ? -46.349 -3.579 1.466 1.00 38.12 113 ALA A C 1
ATOM 855 O O . ALA A 1 113 ? -46.079 -2.490 1.960 1.00 38.12 113 ALA A O 1
ATOM 856 N N . GLU A 1 114 ? -46.803 -3.766 0.215 1.00 40.72 114 GLU A N 1
ATOM 857 C CA . GLU A 1 114 ? -47.878 -3.047 -0.509 1.00 40.72 114 GLU A CA 1
ATOM 858 C C . GLU A 1 114 ? -47.734 -1.544 -0.845 1.00 40.72 114 GLU A C 1
ATOM 860 O O . GLU A 1 114 ? -48.000 -0.672 -0.026 1.00 40.72 114 GLU A O 1
ATOM 865 N N . SER A 1 115 ? -47.554 -1.210 -2.136 1.00 37.69 115 SER A N 1
ATOM 866 C CA . SER A 1 115 ? -48.684 -1.037 -3.079 1.00 37.69 115 SER A CA 1
ATOM 867 C C . SER A 1 115 ? -48.265 -0.406 -4.428 1.00 37.69 115 SER A C 1
ATOM 869 O O . SER A 1 115 ? -47.667 0.664 -4.465 1.00 37.69 115 SER A O 1
ATOM 871 N N . SER A 1 116 ? -48.726 -1.037 -5.520 1.00 37.41 116 SER A N 1
ATOM 872 C CA . SER A 1 116 ? -49.032 -0.471 -6.853 1.00 37.41 116 SER A CA 1
ATOM 873 C C . SER A 1 116 ? -47.898 -0.106 -7.832 1.00 37.41 116 SER A C 1
ATOM 875 O O . SER A 1 116 ? -47.550 1.060 -7.974 1.00 37.41 116 SER A O 1
ATOM 877 N N . ALA A 1 117 ? -47.447 -1.085 -8.625 1.00 35.81 117 ALA A N 1
ATOM 878 C CA . ALA A 1 117 ? -47.511 -1.095 -10.101 1.00 35.81 117 ALA A CA 1
ATOM 879 C C . ALA A 1 117 ? -46.742 -2.322 -10.622 1.00 35.81 117 ALA A C 1
ATOM 881 O O . ALA A 1 117 ? -45.592 -2.542 -10.257 1.00 35.81 117 ALA A O 1
ATOM 882 N N . ALA A 1 118 ? -47.414 -3.143 -11.424 1.00 45.41 118 ALA A N 1
ATOM 883 C CA . ALA A 1 118 ? -46.895 -4.398 -11.942 1.00 45.41 118 ALA A CA 1
ATOM 884 C C . ALA A 1 118 ? -45.800 -4.178 -12.995 1.00 45.41 118 ALA A C 1
ATOM 886 O O . ALA A 1 118 ? -46.084 -3.613 -14.047 1.00 45.41 118 ALA A O 1
ATOM 887 N N . GLU A 1 119 ? -44.609 -4.713 -12.739 1.00 41.31 119 GLU A N 1
ATOM 888 C CA . GLU A 1 119 ? -43.745 -5.308 -13.760 1.00 41.31 119 GLU A CA 1
ATOM 889 C C . GLU A 1 119 ? -43.232 -6.638 -13.189 1.00 41.31 119 GLU A C 1
ATOM 891 O O . GLU A 1 119 ? -42.517 -6.668 -12.187 1.00 41.31 119 GLU A O 1
ATOM 896 N N . GLU A 1 120 ? -43.698 -7.748 -13.770 1.00 38.28 120 GLU A N 1
ATOM 897 C CA . GLU A 1 120 ? -43.204 -9.099 -13.498 1.00 38.28 120 GLU A CA 1
ATOM 898 C C . GLU A 1 120 ? -41.713 -9.167 -13.850 1.00 38.28 120 GLU A C 1
ATOM 900 O O . GLU A 1 120 ? -41.345 -9.211 -15.023 1.00 38.28 120 GLU A O 1
ATOM 905 N N . PHE A 1 121 ? -40.852 -9.211 -12.837 1.00 40.19 121 PHE A N 1
ATOM 906 C CA . PHE A 1 121 ? -39.528 -9.802 -12.986 1.00 40.19 121 PHE A CA 1
ATOM 907 C C . PHE A 1 121 ? -39.672 -11.294 -12.700 1.00 40.19 121 PHE A C 1
ATOM 909 O O . PHE A 1 121 ? -39.890 -11.705 -11.562 1.00 40.19 121 PHE A O 1
ATOM 916 N N . VAL A 1 122 ? -39.635 -12.084 -13.771 1.00 43.44 122 VAL A N 1
ATOM 917 C CA . VAL A 1 122 ? -39.587 -13.545 -13.724 1.00 43.44 122 VAL A CA 1
ATOM 918 C C . VAL A 1 122 ? -38.238 -13.950 -13.129 1.00 43.44 122 VAL A C 1
ATOM 920 O O . VAL A 1 122 ? -37.192 -13.612 -13.679 1.00 43.44 122 VAL A O 1
ATOM 923 N N . ASP A 1 123 ? -38.285 -14.629 -11.987 1.00 46.16 123 ASP A N 1
ATOM 924 C CA . ASP A 1 123 ? -37.143 -15.235 -11.306 1.00 46.16 123 ASP A CA 1
ATOM 925 C C . ASP A 1 123 ? -36.872 -16.613 -11.938 1.00 46.16 123 ASP A C 1
ATOM 927 O O . ASP A 1 123 ? -37.690 -17.527 -11.827 1.00 46.16 123 ASP A O 1
ATOM 931 N N . GLU A 1 124 ? -35.776 -16.738 -12.693 1.00 54.66 124 GLU A N 1
ATOM 932 C CA . GLU A 1 124 ? -35.411 -17.941 -13.462 1.00 54.66 124 GLU A CA 1
ATOM 933 C C . GLU A 1 124 ? -34.503 -18.920 -12.687 1.00 54.66 124 GLU A C 1
ATOM 935 O O . GLU A 1 124 ? -33.643 -19.558 -13.290 1.00 54.66 124 GLU A O 1
ATOM 940 N N . GLU A 1 125 ? -34.686 -19.118 -11.378 1.00 48.72 125 GLU A N 1
ATOM 941 C CA . GLU A 1 125 ? -34.061 -20.258 -10.679 1.00 48.72 125 GLU A CA 1
ATOM 942 C C . GLU A 1 125 ? -35.023 -21.009 -9.737 1.00 48.72 125 GLU A C 1
ATOM 944 O O . GLU A 1 125 ? -34.852 -21.048 -8.521 1.00 48.72 125 GLU A O 1
ATOM 949 N N . GLU A 1 126 ? -35.998 -21.725 -10.312 1.00 45.94 126 GLU A N 1
ATOM 950 C CA . GLU A 1 126 ? -36.577 -22.916 -9.669 1.00 45.94 126 GLU A CA 1
ATOM 951 C C . GLU A 1 126 ? -35.908 -24.175 -10.245 1.00 45.94 126 GLU A C 1
ATOM 953 O O . GLU A 1 126 ? -36.286 -24.692 -11.300 1.00 45.94 126 GLU A O 1
ATOM 958 N N . VAL A 1 127 ? -34.886 -24.685 -9.551 1.00 53.31 127 VAL A N 1
ATOM 959 C CA . VAL A 1 127 ? -34.314 -26.008 -9.838 1.00 53.31 127 VAL A CA 1
ATOM 960 C C . VAL A 1 127 ? -35.122 -27.046 -9.065 1.00 53.31 127 VAL A C 1
ATOM 962 O O . VAL A 1 127 ? -34.908 -27.271 -7.875 1.00 53.31 127 VAL A O 1
ATOM 965 N N . VAL A 1 128 ? -36.082 -27.672 -9.741 1.00 47.41 128 VAL A N 1
ATOM 966 C CA . VAL A 1 128 ? -36.821 -28.818 -9.204 1.00 47.41 128 VAL A CA 1
ATOM 967 C C . VAL A 1 128 ? -35.890 -30.036 -9.163 1.00 47.41 128 VAL A C 1
ATOM 969 O O . VAL A 1 128 ? -35.360 -30.443 -10.202 1.00 47.41 128 VAL A O 1
ATOM 972 N N . GLN A 1 129 ? -35.737 -30.657 -7.991 1.00 41.31 129 GLN A N 1
ATOM 973 C CA . GLN A 1 129 ? -35.377 -32.074 -7.868 1.00 41.31 129 GLN A CA 1
ATOM 974 C C . GLN A 1 129 ? -36.197 -32.755 -6.777 1.00 41.31 129 GLN A C 1
ATOM 976 O O . GLN A 1 129 ? -36.277 -32.199 -5.660 1.00 41.31 129 GLN A O 1
#

pLDDT: mean 83.59, std 20.59, range [35.81, 98.38]

Sequence (129 aa):
QDNYAHVELTSKDHPGSIIVWAKDTTATDVNAWVKTEKLFAGATVAAATMSGKPAKKIILADGSKTIVGTIDQDILFTVEALPTDALYWNRIQDMITQSFTLTSPQQETGTGAESSAAEEFVDEEEVVQ

Secondary structure (DSSP, 8-state):
--EEEEEEEE-SSS-SEEEEEEEE---SSHHHHHHH-GGGTT-EEEEEEETTEEEEEEE-TTSS-EEEEEEETTEEEEEEEE-TTHHHHHHHHHHHHHH------------------------------